Protein AF-A0A1H9FA22-F1 (afdb_monomer)

Sequence (144 aa):
MADDEKKRQADLKSARSQKSYKEQQLSAAKKKNAEIDRKVSRLESARSKIKTQRSNYSDIKRETRSELKDKLHWKGQQNSLYKSNGETLKTEDENYYNGLGNILRAIDDEIVRLNNQRYSESWLAQLGRDIYNLGVKIRKLLTF

Nearest PDB structures (foldseek):
  5xg2-assembly1_A  TM=3.896E-01  e=3.642E-01  Pyrococcus yayanosii CH1
  6h2e-assembly1_Q-2  TM=4.603E-01  e=7.390E-01  Aeromonas hydrophila subsp. hydrophila AL09-71

Solvent-accessible surface area (backbone atoms only — not comparable to full-atom values): 7749 Å² total; per-residue (Å²): 108,76,66,56,50,54,49,49,53,50,52,42,52,50,40,52,53,52,32,54,52,43,52,51,52,50,50,54,49,53,51,53,46,54,52,46,52,54,50,42,54,52,46,53,53,50,46,51,52,51,51,50,52,52,48,53,51,53,51,51,53,50,50,53,52,52,62,49,60,78,52,73,79,62,65,68,73,64,38,56,52,48,52,56,53,48,54,56,49,49,53,53,48,51,52,52,56,51,48,54,52,51,54,46,50,55,48,53,52,49,44,50,52,52,49,51,65,61,66,70,43,68,59,56,62,46,44,55,51,51,40,49,53,34,51,53,51,46,51,56,68,69,73,110

Foldseek 3Di:
DVVVLVVLVVLLVVLVVVLVVLVVVLVVLVVLLVVLVVVLVVLVVVLVVLVVVLVVLVVVVVVVVVVVVVVVPDDDPVVVVCVVVVVVVVVVSCCVNVVSVVSNVVSVVVSVVSVVVNVVPPVSVVSVVSSVVSVVVSVVSVVD

Radius of gyration: 31.77 Å; Cα contacts (8 Å, |Δi|>4): 44; chains: 1; bounding box: 67×15×92 Å

Structure (mmCIF, N/CA/C/O backbone):
data_AF-A0A1H9FA22-F1
#
_entry.id   AF-A0A1H9FA22-F1
#
loop_
_atom_site.group_PDB
_atom_site.id
_atom_site.type_symbol
_atom_site.label_atom_id
_atom_site.label_alt_id
_atom_site.label_comp_id
_atom_site.label_asym_id
_atom_site.label_entity_id
_atom_site.label_seq_id
_atom_site.pdbx_PDB_ins_code
_atom_site.Cartn_x
_atom_site.Cartn_y
_atom_site.Cartn_z
_atom_site.occupancy
_atom_site.B_iso_or_equiv
_atom_site.auth_seq_id
_atom_site.auth_comp_id
_atom_site.auth_asym_id
_atom_site.auth_atom_id
_atom_site.pdbx_PDB_model_num
ATOM 1 N N . MET A 1 1 ? 28.558 0.864 -49.696 1.00 61.72 1 MET A N 1
ATOM 2 C CA . MET A 1 1 ? 29.436 1.595 -48.748 1.00 61.72 1 MET A CA 1
ATOM 3 C C . MET A 1 1 ? 28.780 2.862 -48.196 1.00 61.72 1 MET A C 1
ATOM 5 O O . MET A 1 1 ? 28.479 2.871 -47.014 1.00 61.72 1 MET A O 1
ATOM 9 N N . ALA A 1 2 ? 28.508 3.912 -48.989 1.00 71.38 2 ALA A N 1
ATOM 10 C CA . ALA A 1 2 ? 27.912 5.154 -48.455 1.00 71.38 2 ALA A CA 1
ATOM 11 C C . ALA A 1 2 ? 26.459 4.996 -47.946 1.00 71.38 2 ALA A C 1
ATOM 13 O O . ALA A 1 2 ? 26.088 5.603 -46.942 1.00 71.38 2 ALA A O 1
ATOM 14 N N . ASP A 1 3 ? 25.649 4.158 -48.600 1.00 80.94 3 ASP A N 1
ATOM 15 C CA . ASP A 1 3 ? 24.265 3.895 -48.177 1.00 80.94 3 ASP A CA 1
ATOM 16 C C . ASP A 1 3 ? 24.175 2.958 -46.965 1.00 80.94 3 ASP A C 1
ATOM 18 O O . ASP A 1 3 ? 23.319 3.151 -46.100 1.00 80.94 3 ASP A O 1
ATOM 22 N N . ASP A 1 4 ? 25.105 2.006 -46.843 1.00 84.62 4 ASP A N 1
ATOM 23 C CA . ASP A 1 4 ? 25.200 1.114 -45.680 1.00 84.62 4 ASP A CA 1
ATOM 24 C C . ASP A 1 4 ? 25.570 1.898 -44.416 1.00 84.62 4 ASP A C 1
ATOM 26 O O . ASP A 1 4 ? 24.970 1.698 -43.359 1.00 84.62 4 ASP A O 1
ATOM 30 N N . GLU A 1 5 ? 26.489 2.861 -44.541 1.00 87.19 5 GLU A N 1
ATOM 31 C CA . GLU A 1 5 ? 26.869 3.757 -43.449 1.00 87.19 5 GLU A CA 1
ATOM 32 C C . GLU A 1 5 ? 25.701 4.654 -43.023 1.00 87.19 5 GLU A C 1
ATOM 34 O O . GLU A 1 5 ? 25.393 4.761 -41.834 1.00 87.19 5 GLU A O 1
ATOM 39 N N . LYS A 1 6 ? 24.986 5.262 -43.981 1.00 90.75 6 LYS A N 1
ATOM 40 C CA . LYS A 1 6 ? 23.794 6.076 -43.682 1.00 90.75 6 LYS A CA 1
ATOM 41 C C . LYS A 1 6 ? 22.718 5.264 -42.967 1.00 90.75 6 LYS A C 1
ATOM 43 O O . LYS A 1 6 ? 22.133 5.744 -41.993 1.00 90.75 6 LYS A O 1
ATOM 48 N N . LYS A 1 7 ? 22.475 4.030 -43.415 1.00 91.25 7 LYS A N 1
ATOM 49 C CA . LYS A 1 7 ? 21.524 3.113 -42.781 1.00 91.25 7 LYS A CA 1
ATOM 50 C C . LYS A 1 7 ? 21.962 2.749 -41.360 1.00 91.25 7 LYS A C 1
ATOM 52 O O . LYS A 1 7 ? 21.154 2.843 -40.439 1.00 91.25 7 LYS A O 1
ATOM 57 N N . ARG A 1 8 ? 23.246 2.439 -41.154 1.00 91.31 8 ARG A N 1
ATOM 58 C CA . ARG A 1 8 ? 23.821 2.157 -39.828 1.00 91.31 8 ARG A CA 1
ATOM 59 C C . ARG A 1 8 ? 23.656 3.335 -38.869 1.00 91.31 8 ARG A C 1
ATOM 61 O O . ARG A 1 8 ? 23.227 3.143 -37.731 1.00 91.31 8 ARG A O 1
ATOM 68 N N . GLN A 1 9 ? 23.940 4.557 -39.321 1.00 92.00 9 GLN A N 1
ATOM 69 C CA . GLN A 1 9 ? 23.767 5.771 -38.516 1.00 92.00 9 GLN A CA 1
ATOM 70 C C . GLN A 1 9 ? 22.295 6.023 -38.158 1.00 92.00 9 GLN A C 1
ATOM 72 O O . GLN A 1 9 ? 21.983 6.384 -37.019 1.00 92.00 9 GLN A O 1
ATOM 77 N N . ALA A 1 10 ? 21.372 5.786 -39.096 1.00 93.31 10 ALA A N 1
ATOM 78 C CA . ALA A 1 10 ? 19.937 5.882 -38.840 1.00 93.31 10 ALA A CA 1
ATOM 79 C C . ALA A 1 10 ? 19.469 4.844 -37.800 1.00 93.31 10 ALA A C 1
ATOM 81 O O . ALA A 1 10 ? 18.767 5.196 -36.846 1.00 93.31 10 ALA A O 1
ATOM 82 N N . ASP A 1 11 ? 19.919 3.593 -37.924 1.00 93.44 11 ASP A N 1
ATOM 83 C CA . ASP A 1 11 ? 19.616 2.513 -36.980 1.00 93.44 11 ASP A CA 1
ATOM 84 C C . ASP A 1 11 ? 20.190 2.785 -35.584 1.00 93.44 11 ASP A C 1
ATOM 86 O O . ASP A 1 11 ? 19.523 2.536 -34.573 1.00 93.44 11 ASP A O 1
ATOM 90 N N . LEU A 1 12 ? 21.400 3.346 -35.510 1.00 94.31 12 LEU A N 1
ATOM 91 C CA . LEU A 1 12 ? 22.042 3.747 -34.260 1.00 94.31 12 LEU A CA 1
ATOM 92 C C . LEU A 1 12 ? 21.257 4.865 -33.567 1.00 94.31 12 LEU A C 1
ATOM 94 O O . LEU A 1 12 ? 20.995 4.782 -32.363 1.00 94.31 12 LEU A O 1
ATOM 98 N N . LYS A 1 13 ? 20.855 5.898 -34.318 1.00 95.25 13 LYS A N 1
ATOM 99 C CA . LYS A 1 13 ? 20.037 7.003 -33.799 1.00 95.25 13 LYS A CA 1
ATOM 100 C C . LYS A 1 13 ? 18.703 6.481 -33.267 1.00 95.25 13 LYS A C 1
ATOM 102 O O . LYS A 1 13 ? 18.346 6.783 -32.131 1.00 95.25 13 LYS A O 1
ATOM 107 N N . SER A 1 14 ? 18.020 5.640 -34.042 1.00 95.75 14 SER A N 1
ATOM 108 C CA . SER A 1 14 ? 16.748 5.024 -33.652 1.00 95.75 14 SER A CA 1
ATOM 109 C C . SER A 1 14 ? 16.886 4.185 -32.376 1.00 95.75 14 SER A C 1
ATOM 111 O O . SER A 1 14 ? 16.140 4.387 -31.416 1.00 95.75 14 SER A O 1
ATOM 113 N N . ALA A 1 15 ? 17.893 3.308 -32.301 1.00 94.62 15 ALA A N 1
ATOM 114 C CA . ALA A 1 15 ? 18.124 2.465 -31.128 1.00 94.62 15 ALA A CA 1
ATOM 115 C C . ALA A 1 15 ? 18.448 3.284 -29.865 1.00 94.62 15 ALA A C 1
ATOM 117 O O . ALA A 1 15 ? 17.956 2.966 -28.780 1.00 94.62 15 ALA A O 1
ATOM 118 N N . ARG A 1 16 ? 19.232 4.366 -29.992 1.00 94.75 16 ARG A N 1
ATOM 119 C CA . ARG A 1 16 ? 19.522 5.293 -28.883 1.00 94.75 16 ARG A CA 1
ATOM 120 C C . ARG A 1 16 ? 18.264 6.009 -28.396 1.00 94.75 16 ARG A C 1
ATOM 122 O O . ARG A 1 16 ? 18.026 6.046 -27.190 1.00 94.75 16 ARG A O 1
ATOM 129 N N . SER A 1 17 ? 17.441 6.521 -29.312 1.00 95.88 17 SER A N 1
ATOM 130 C CA . SER A 1 17 ? 16.168 7.166 -28.970 1.00 95.88 17 SER A CA 1
ATOM 131 C C . SER A 1 17 ? 15.212 6.202 -28.266 1.00 95.88 17 SER A C 1
ATOM 133 O O . SER A 1 17 ? 14.650 6.548 -27.227 1.00 95.88 17 SER A O 1
ATOM 135 N N . GLN A 1 18 ? 15.083 4.968 -28.764 1.00 95.50 18 GLN A N 1
ATOM 136 C CA . GLN A 1 18 ? 14.258 3.938 -28.124 1.00 95.50 18 GLN A CA 1
ATOM 137 C C . GLN A 1 18 ? 14.768 3.585 -26.721 1.00 95.50 18 GLN A C 1
ATOM 139 O O . GLN A 1 18 ? 13.966 3.483 -25.794 1.00 95.50 18 GLN A O 1
ATOM 144 N N . LYS A 1 19 ? 16.090 3.449 -26.536 1.00 95.06 19 LYS A N 1
ATOM 145 C CA . LYS A 1 19 ? 16.690 3.157 -25.224 1.00 95.06 19 LYS A CA 1
ATOM 146 C C . LYS A 1 19 ? 16.393 4.269 -24.223 1.00 95.06 19 LYS A C 1
ATOM 148 O O . LYS A 1 19 ? 15.910 3.976 -23.135 1.00 95.06 19 LYS A O 1
ATOM 153 N N . SER A 1 20 ? 16.602 5.525 -24.617 1.00 95.19 20 SER A N 1
ATOM 154 C CA . SER A 1 20 ? 16.330 6.685 -23.763 1.00 95.19 20 SER A CA 1
ATOM 155 C C . SER A 1 20 ? 14.856 6.763 -23.356 1.00 95.19 20 SER A C 1
ATOM 157 O O . SER A 1 20 ? 14.542 6.943 -22.181 1.00 95.19 20 SER A O 1
ATOM 159 N N . TYR A 1 21 ? 13.937 6.539 -24.299 1.00 93.62 21 TYR A N 1
ATOM 160 C CA . TYR A 1 21 ? 12.506 6.507 -24.002 1.00 93.62 21 TYR A CA 1
ATOM 161 C C . TYR A 1 21 ? 12.145 5.396 -23.003 1.00 93.62 21 TYR A C 1
ATOM 163 O O . TYR A 1 21 ? 11.422 5.629 -22.034 1.00 93.62 21 TYR A O 1
ATOM 171 N N . LYS A 1 22 ? 12.692 4.188 -23.183 1.00 93.38 22 LYS A N 1
ATOM 172 C CA . LYS A 1 22 ? 12.468 3.059 -22.267 1.00 93.38 22 LYS A CA 1
ATOM 173 C C . LYS A 1 22 ? 13.060 3.311 -20.876 1.00 93.38 22 LYS A C 1
ATOM 175 O O . LYS A 1 22 ? 12.439 2.952 -19.878 1.00 93.38 22 LYS A O 1
ATOM 180 N N . GLU A 1 23 ? 14.211 3.973 -20.789 1.00 92.62 23 GLU A N 1
ATOM 181 C CA . GLU A 1 23 ? 14.813 4.393 -19.516 1.00 92.62 23 GLU A CA 1
ATOM 182 C C . GLU A 1 23 ? 13.937 5.414 -18.774 1.00 92.62 23 GLU A C 1
ATOM 184 O O . GLU A 1 23 ? 13.767 5.304 -17.558 1.00 92.62 23 GLU A O 1
ATOM 189 N N . GLN A 1 24 ? 13.310 6.354 -19.491 1.00 92.62 24 GLN A N 1
ATOM 190 C CA . GLN A 1 24 ? 12.335 7.282 -18.905 1.00 92.62 24 GLN A CA 1
ATOM 191 C C . GLN A 1 24 ? 11.103 6.545 -18.366 1.00 92.62 24 GLN A C 1
ATOM 193 O O . GLN A 1 24 ? 10.686 6.803 -17.235 1.00 92.62 24 GLN A O 1
ATOM 198 N N . GLN A 1 25 ? 10.558 5.590 -19.129 1.00 90.62 25 GLN A N 1
ATOM 199 C CA . GLN A 1 25 ? 9.442 4.750 -18.677 1.00 90.62 25 GLN A CA 1
ATOM 200 C C . GLN A 1 25 ? 9.804 3.976 -17.401 1.00 90.62 25 GLN A C 1
ATOM 202 O O . GLN A 1 25 ? 9.041 3.991 -16.437 1.00 90.62 25 GLN A O 1
ATOM 207 N N . LEU A 1 26 ? 10.990 3.358 -17.362 1.00 89.94 26 LEU A N 1
ATOM 208 C CA . LEU A 1 26 ? 11.480 2.626 -16.193 1.00 89.94 26 LEU A CA 1
ATOM 209 C C . LEU A 1 26 ? 11.652 3.541 -14.971 1.00 89.94 26 LEU A C 1
ATOM 211 O O . LEU A 1 26 ? 11.313 3.155 -13.854 1.00 89.94 26 LEU A O 1
ATOM 215 N N . SER A 1 27 ? 12.168 4.753 -15.168 1.00 90.12 27 SER A N 1
ATOM 216 C CA . SER A 1 27 ? 12.324 5.738 -14.093 1.00 90.12 27 SER A CA 1
ATOM 217 C C . SER A 1 27 ? 10.972 6.165 -13.511 1.00 90.12 27 SER A C 1
ATOM 219 O O . SER A 1 27 ? 10.770 6.121 -12.294 1.00 90.12 27 SER A O 1
ATOM 221 N N . ALA A 1 28 ? 10.007 6.496 -14.374 1.00 88.56 28 ALA A N 1
ATOM 222 C CA . ALA A 1 28 ? 8.656 6.867 -13.962 1.00 88.56 28 ALA A CA 1
ATOM 223 C C . ALA A 1 28 ? 7.960 5.734 -13.188 1.00 88.56 28 ALA A C 1
ATOM 225 O O . ALA A 1 28 ? 7.341 5.969 -12.149 1.00 88.56 28 ALA A O 1
ATOM 226 N N . ALA A 1 29 ? 8.121 4.499 -13.656 1.00 86.38 29 ALA A N 1
ATOM 227 C CA . ALA A 1 29 ? 7.604 3.303 -13.006 1.00 86.38 29 ALA A CA 1
ATOM 228 C C . ALA A 1 29 ? 8.183 3.100 -11.598 1.00 86.38 29 ALA A C 1
ATOM 230 O O . ALA A 1 29 ? 7.445 2.962 -10.625 1.00 86.38 29 ALA A O 1
ATOM 231 N N . LYS A 1 30 ? 9.513 3.180 -11.461 1.00 87.50 30 LYS A N 1
ATOM 232 C CA . LYS A 1 30 ? 10.193 3.085 -10.160 1.00 87.50 30 LYS A CA 1
ATOM 233 C C . LYS A 1 30 ? 9.720 4.161 -9.187 1.00 87.50 30 LYS A C 1
ATOM 235 O O . LYS A 1 30 ? 9.515 3.870 -8.011 1.00 87.50 30 LYS A O 1
ATOM 240 N N . LYS A 1 31 ? 9.511 5.391 -9.669 1.00 89.75 31 LYS A N 1
ATOM 241 C CA . LYS A 1 31 ? 8.963 6.480 -8.850 1.00 89.75 31 LYS A CA 1
ATOM 242 C C . LYS A 1 31 ? 7.553 6.150 -8.354 1.00 89.75 31 LYS A C 1
ATOM 244 O O . LYS A 1 31 ? 7.278 6.316 -7.169 1.00 89.75 31 LYS A O 1
ATOM 249 N N . LYS A 1 32 ? 6.690 5.634 -9.232 1.00 88.94 32 LYS A N 1
ATOM 250 C CA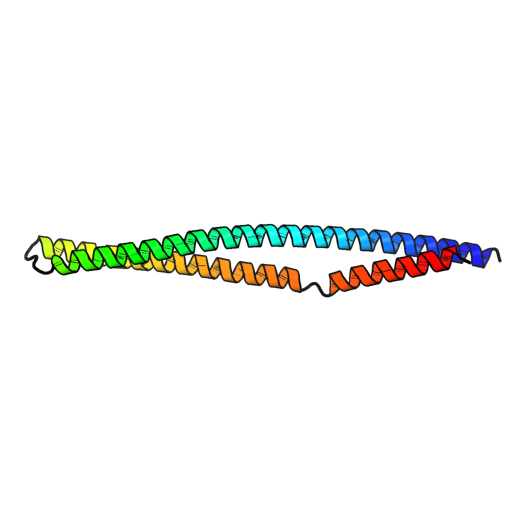 . LYS A 1 32 ? 5.332 5.205 -8.877 1.00 88.94 32 LYS A CA 1
ATOM 251 C C . LYS A 1 32 ? 5.341 4.090 -7.826 1.00 88.94 32 LYS A C 1
ATOM 253 O O . LYS A 1 32 ? 4.582 4.174 -6.865 1.00 88.94 32 LYS A O 1
ATOM 258 N N . ASN A 1 33 ? 6.230 3.104 -7.949 1.00 89.12 33 ASN A N 1
ATOM 259 C CA . ASN A 1 33 ? 6.384 2.059 -6.932 1.00 89.12 33 ASN A CA 1
ATOM 260 C C . ASN A 1 33 ? 6.846 2.614 -5.590 1.00 89.12 33 ASN A C 1
ATOM 262 O O . ASN A 1 33 ? 6.246 2.298 -4.570 1.00 89.12 33 ASN A O 1
ATOM 266 N N . ALA A 1 34 ? 7.828 3.516 -5.586 1.00 90.38 34 ALA A N 1
ATOM 267 C CA . ALA A 1 34 ? 8.266 4.167 -4.355 1.00 90.38 34 ALA A CA 1
ATOM 268 C C . ALA A 1 34 ? 7.135 4.979 -3.689 1.00 90.38 34 ALA A C 1
ATOM 270 O O . ALA A 1 34 ? 7.041 5.043 -2.464 1.00 90.38 34 ALA A O 1
ATOM 271 N N . GLU A 1 35 ? 6.253 5.605 -4.473 1.00 91.62 35 GLU A N 1
ATOM 272 C CA . GLU A 1 35 ? 5.058 6.278 -3.950 1.00 91.62 35 GLU A CA 1
ATOM 273 C C . GLU A 1 35 ? 4.039 5.292 -3.367 1.00 91.62 35 GLU A C 1
ATOM 275 O O . GLU A 1 35 ? 3.450 5.579 -2.322 1.00 91.62 35 GLU A O 1
ATOM 280 N N . ILE A 1 36 ? 3.846 4.133 -4.004 1.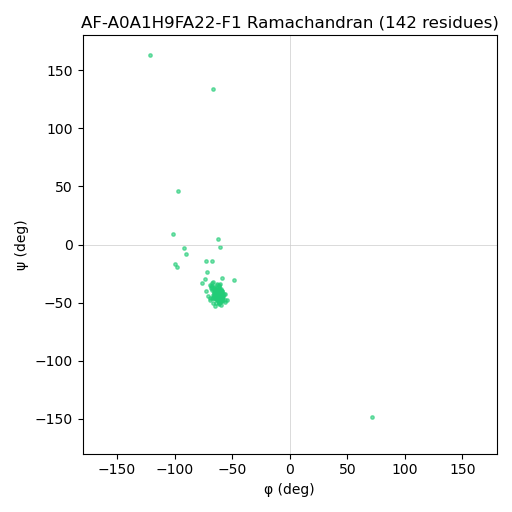00 92.31 36 ILE A N 1
ATOM 281 C CA . ILE A 1 36 ? 3.009 3.048 -3.479 1.00 92.31 36 ILE A CA 1
ATOM 282 C C . ILE A 1 36 ? 3.576 2.536 -2.151 1.00 92.31 36 ILE A C 1
ATOM 284 O O . ILE A 1 36 ? 2.834 2.480 -1.173 1.00 92.31 36 ILE A O 1
ATOM 288 N N . ASP A 1 37 ? 4.879 2.263 -2.070 1.00 92.06 37 ASP A N 1
ATOM 289 C CA . ASP A 1 37 ? 5.527 1.770 -0.848 1.00 92.06 37 ASP A CA 1
ATOM 290 C C . ASP A 1 37 ? 5.358 2.757 0.320 1.00 92.06 37 ASP A C 1
ATOM 292 O O . ASP A 1 37 ? 5.019 2.368 1.439 1.00 92.06 37 ASP A O 1
ATOM 296 N N . ARG A 1 38 ? 5.491 4.065 0.058 1.00 95.44 38 ARG A N 1
ATOM 297 C CA . ARG A 1 38 ? 5.218 5.107 1.065 1.00 95.44 38 ARG A CA 1
ATOM 298 C C . ARG A 1 38 ? 3.762 5.103 1.528 1.00 95.44 38 ARG A C 1
ATOM 300 O O . ARG A 1 38 ? 3.502 5.313 2.713 1.00 95.44 38 ARG A O 1
ATOM 307 N N . LYS A 1 39 ? 2.804 4.908 0.616 1.00 96.25 39 LYS A N 1
ATOM 308 C CA . LYS A 1 39 ? 1.375 4.829 0.966 1.00 96.25 39 LYS A CA 1
ATOM 309 C C . LYS A 1 39 ? 1.084 3.594 1.812 1.00 96.25 39 LYS A C 1
ATOM 311 O O . LYS A 1 39 ? 0.436 3.732 2.845 1.00 96.25 39 LYS A O 1
ATOM 316 N N . VAL A 1 40 ? 1.614 2.434 1.424 1.00 96.31 40 VAL A N 1
ATOM 317 C CA . VAL A 1 40 ? 1.480 1.181 2.181 1.00 96.31 40 VAL A CA 1
ATOM 318 C C . VAL A 1 40 ? 2.060 1.339 3.586 1.00 96.31 40 VAL A C 1
ATOM 320 O O . VAL A 1 40 ? 1.354 1.086 4.553 1.00 96.31 40 VAL A O 1
ATOM 323 N N . SER A 1 41 ? 3.270 1.885 3.730 1.00 96.81 41 SER A N 1
ATOM 324 C CA . SER A 1 41 ? 3.886 2.110 5.048 1.00 96.81 41 SER A CA 1
ATOM 325 C C . SER A 1 41 ? 3.044 3.020 5.962 1.00 96.81 41 SER A C 1
ATOM 327 O O . SER A 1 41 ? 2.880 2.757 7.160 1.00 96.81 41 SER A O 1
ATOM 329 N N . ARG A 1 42 ? 2.439 4.078 5.403 1.00 97.62 42 ARG A N 1
ATOM 330 C CA . ARG A 1 42 ? 1.513 4.951 6.146 1.00 97.62 42 ARG A CA 1
ATOM 331 C C . ARG A 1 42 ? 0.246 4.210 6.571 1.00 97.62 42 ARG A C 1
ATOM 333 O O . ARG A 1 42 ? -0.208 4.402 7.699 1.00 97.62 42 ARG A O 1
ATOM 340 N N . LEU A 1 43 ? -0.311 3.380 5.691 1.00 98.06 43 LEU A N 1
ATOM 341 C CA . LEU A 1 43 ? -1.490 2.562 5.974 1.00 98.06 43 LEU A CA 1
ATOM 342 C C . LEU A 1 43 ? -1.198 1.507 7.044 1.00 98.06 43 LEU A C 1
ATOM 344 O O . LEU A 1 43 ? -1.973 1.389 7.983 1.00 98.06 43 LEU A O 1
ATOM 348 N N . GLU A 1 44 ? -0.057 0.821 6.986 1.00 97.12 44 GLU A N 1
ATOM 349 C CA . GLU A 1 44 ? 0.377 -0.136 8.015 1.00 97.12 44 GLU A CA 1
ATOM 350 C C . GLU 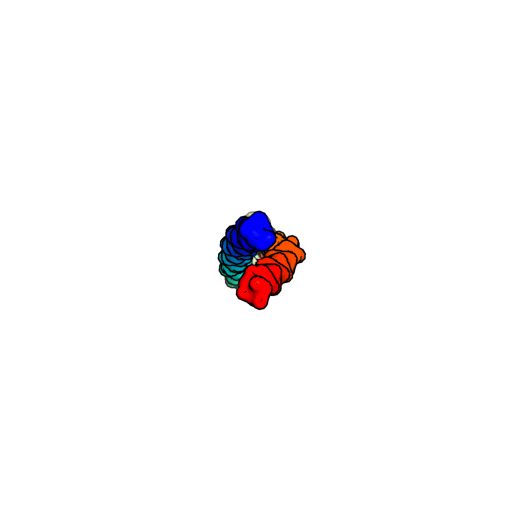A 1 44 ? 0.546 0.534 9.384 1.00 97.12 44 GLU A C 1
ATOM 352 O O . GLU A 1 44 ? 0.108 0.006 10.410 1.00 97.12 44 GLU A O 1
ATOM 357 N N . SER A 1 45 ? 1.110 1.744 9.403 1.00 97.69 45 SER A N 1
ATOM 358 C CA . SER A 1 45 ? 1.230 2.543 10.624 1.00 97.69 45 SER A CA 1
ATOM 359 C C . SER A 1 45 ? -0.144 2.917 11.197 1.00 97.69 45 SER A C 1
ATOM 361 O O . SER A 1 45 ? -0.370 2.798 12.403 1.00 97.69 45 SER A O 1
ATOM 363 N N . ALA A 1 46 ? -1.082 3.354 10.349 1.00 97.00 46 ALA A N 1
ATOM 364 C CA . ALA A 1 46 ? -2.452 3.673 10.756 1.00 97.00 46 ALA A CA 1
ATOM 365 C C . ALA A 1 46 ? -3.204 2.426 11.247 1.00 97.00 46 ALA A C 1
ATOM 367 O O . ALA A 1 46 ? -3.838 2.459 12.301 1.00 97.00 46 ALA A O 1
ATOM 368 N N . ARG A 1 47 ? -3.061 1.306 10.533 1.00 97.62 47 ARG A N 1
ATOM 369 C CA . ARG A 1 47 ? -3.605 -0.004 10.895 1.00 97.62 47 ARG A CA 1
ATOM 370 C C . ARG A 1 47 ? -3.159 -0.425 12.287 1.00 97.62 47 ARG A C 1
ATOM 372 O O . ARG A 1 47 ? -3.989 -0.830 13.095 1.00 97.62 47 ARG A O 1
ATOM 379 N N . SER A 1 48 ? -1.862 -0.307 12.574 1.00 97.62 48 SER A N 1
ATOM 380 C CA . SER A 1 48 ? -1.296 -0.638 13.883 1.00 97.62 48 SER A CA 1
ATOM 381 C C . SER A 1 48 ? -1.932 0.202 14.995 1.00 97.62 48 SER A C 1
ATOM 383 O O . SER A 1 48 ? -2.436 -0.351 15.970 1.00 97.62 48 SER A O 1
ATOM 385 N N . LYS A 1 49 ? -2.032 1.525 14.802 1.00 97.06 49 LYS A N 1
ATOM 386 C CA . LYS A 1 49 ? -2.679 2.434 15.766 1.00 97.06 49 LYS A CA 1
ATOM 387 C C . LYS A 1 49 ? -4.138 2.063 16.032 1.00 97.06 49 LYS A C 1
ATOM 389 O O . LYS A 1 49 ? -4.544 1.983 17.188 1.00 97.06 49 LYS A O 1
ATOM 394 N N . ILE A 1 50 ? -4.912 1.790 14.981 1.00 96.00 50 ILE A N 1
ATOM 395 C CA . ILE A 1 50 ? -6.329 1.423 15.109 1.00 96.00 50 ILE A CA 1
ATOM 396 C C . ILE A 1 50 ? -6.480 0.051 15.773 1.00 96.00 50 ILE A C 1
ATOM 398 O O . ILE A 1 50 ? -7.375 -0.140 16.595 1.00 96.00 50 ILE A O 1
ATOM 402 N N . LYS A 1 51 ? -5.592 -0.903 15.471 1.00 95.94 51 LYS A N 1
ATOM 403 C CA . LYS A 1 51 ? -5.575 -2.215 16.127 1.00 95.94 51 LYS A CA 1
ATOM 404 C C . LYS A 1 51 ? -5.321 -2.074 17.630 1.00 95.94 51 LYS A C 1
ATOM 406 O O . LYS A 1 51 ? -6.047 -2.681 18.413 1.00 95.94 51 LYS A O 1
ATOM 411 N N . THR A 1 52 ? -4.361 -1.238 18.027 1.00 96.50 52 THR A N 1
ATOM 412 C CA . THR A 1 52 ? -4.104 -0.914 19.438 1.00 96.50 52 THR A CA 1
ATOM 413 C C . THR A 1 52 ? -5.317 -0.258 20.086 1.00 96.50 52 THR A C 1
ATOM 415 O O . THR A 1 52 ? -5.765 -0.707 21.134 1.00 96.50 52 THR A O 1
ATOM 418 N N . GLN A 1 53 ? -5.915 0.745 19.440 1.00 94.69 53 GLN A N 1
ATOM 419 C CA . GLN A 1 53 ? -7.115 1.418 19.943 1.00 94.69 53 GLN A CA 1
ATOM 420 C C . GLN A 1 53 ? -8.281 0.441 20.149 1.00 94.69 53 GLN A C 1
ATOM 422 O O . GLN A 1 53 ? -8.942 0.473 21.184 1.00 94.69 53 GLN A O 1
ATOM 427 N N . ARG A 1 54 ? -8.500 -0.473 19.198 1.00 93.75 54 ARG A N 1
ATOM 428 C CA . ARG A 1 54 ? -9.533 -1.512 19.287 1.00 93.75 54 ARG A CA 1
ATOM 429 C C . ARG A 1 54 ? -9.255 -2.517 20.409 1.00 93.75 54 ARG A C 1
ATOM 431 O O . ARG A 1 54 ? -10.201 -2.948 21.065 1.00 93.75 54 ARG A O 1
ATOM 438 N N . SER A 1 55 ? -7.990 -2.882 20.631 1.00 94.12 55 SER A N 1
ATOM 439 C CA . SER A 1 55 ? -7.586 -3.750 21.746 1.00 94.12 55 SER A CA 1
ATOM 440 C C . SER A 1 55 ? -7.837 -3.070 23.087 1.00 94.12 55 SER A C 1
ATOM 442 O O . SER A 1 55 ? -8.574 -3.609 23.904 1.00 94.12 55 SER A O 1
ATOM 444 N N . ASN A 1 56 ? -7.326 -1.847 23.262 1.00 94.25 56 ASN A N 1
ATOM 445 C CA . ASN A 1 56 ? -7.503 -1.065 24.485 1.00 94.25 56 ASN A CA 1
ATOM 446 C C . ASN A 1 56 ? -8.987 -0.873 24.809 1.00 94.25 56 ASN A C 1
ATOM 448 O O . ASN A 1 56 ? -9.403 -1.039 25.949 1.00 94.25 56 ASN A O 1
ATOM 452 N N . TYR A 1 57 ? -9.803 -0.579 23.795 1.00 92.06 57 TYR A N 1
ATOM 453 C CA . TYR A 1 57 ? -11.246 -0.472 23.966 1.00 92.06 57 TYR A CA 1
ATOM 454 C C . TYR A 1 57 ? -11.878 -1.787 24.445 1.00 92.06 57 TYR A C 1
ATOM 456 O O . TYR A 1 57 ? -12.720 -1.785 25.340 1.00 92.06 57 TYR A O 1
ATOM 464 N N . SER A 1 58 ? -11.458 -2.922 23.878 1.00 89.31 58 SER A N 1
ATOM 465 C CA . SER A 1 58 ? -11.922 -4.242 24.310 1.00 89.31 58 SER A CA 1
ATOM 466 C C . SER A 1 58 ? -11.522 -4.558 25.754 1.00 89.31 58 SER A C 1
ATOM 468 O O . SER A 1 58 ? -12.300 -5.194 26.466 1.00 89.31 58 SER A O 1
ATOM 470 N N . ASP A 1 59 ? -10.331 -4.140 26.181 1.00 90.88 59 ASP A N 1
ATOM 471 C CA . ASP A 1 59 ? -9.853 -4.335 27.550 1.00 90.88 59 ASP A CA 1
ATOM 472 C C . ASP A 1 59 ? -10.638 -3.469 28.544 1.00 90.88 59 ASP A C 1
ATOM 474 O O . ASP A 1 59 ? -11.177 -4.015 29.507 1.00 90.88 59 ASP A O 1
ATOM 478 N N . ILE A 1 60 ? -10.822 -2.175 28.248 1.00 88.75 60 ILE A N 1
ATOM 479 C CA . ILE A 1 60 ? -11.659 -1.260 29.046 1.00 88.75 60 ILE A CA 1
ATOM 480 C C . ILE A 1 60 ? -13.080 -1.820 29.169 1.00 88.75 60 ILE A C 1
ATOM 482 O O . ILE A 1 60 ? -13.624 -1.932 30.262 1.00 88.75 60 ILE A O 1
ATOM 486 N N . LYS A 1 61 ? -13.679 -2.263 28.057 1.00 85.44 61 LYS A N 1
ATOM 487 C CA . LYS A 1 61 ? -15.023 -2.858 28.052 1.00 85.44 61 LYS A CA 1
ATOM 488 C C . LYS A 1 61 ? -15.120 -4.104 28.935 1.00 85.44 61 LYS A C 1
ATOM 490 O O . LYS A 1 61 ? -16.150 -4.323 29.578 1.00 85.44 61 LYS A O 1
ATOM 495 N N . ARG A 1 62 ? -14.079 -4.943 28.958 1.00 85.81 62 ARG A N 1
ATOM 496 C CA . ARG A 1 62 ? -14.018 -6.134 29.821 1.00 85.81 62 ARG A CA 1
ATOM 497 C C . ARG A 1 62 ? -13.933 -5.736 31.294 1.00 85.81 62 ARG A C 1
ATOM 499 O O . ARG A 1 62 ? -14.676 -6.297 32.096 1.00 85.81 62 ARG A O 1
ATOM 506 N N . GLU A 1 63 ? -13.074 -4.779 31.625 1.00 86.06 63 GLU A N 1
ATOM 507 C CA . GLU A 1 63 ? -12.890 -4.256 32.982 1.00 86.06 63 GLU A CA 1
ATOM 508 C C . GLU A 1 63 ? -14.179 -3.620 33.513 1.00 86.06 63 GLU A C 1
ATOM 510 O O . GLU A 1 63 ? -14.714 -4.069 34.525 1.00 86.06 63 GLU A O 1
ATOM 515 N N . THR A 1 64 ? -14.783 -2.707 32.748 1.00 81.50 64 THR A N 1
ATOM 516 C CA . THR A 1 64 ? -16.065 -2.080 33.097 1.00 81.50 64 THR A CA 1
ATOM 517 C C . THR A 1 64 ? -17.172 -3.119 33.301 1.00 81.50 64 THR A C 1
ATOM 519 O O . THR A 1 64 ? -17.938 -3.031 34.257 1.00 81.50 64 THR A O 1
ATOM 522 N N . ARG A 1 65 ? -17.269 -4.155 32.451 1.00 78.00 65 ARG A N 1
ATOM 523 C CA . ARG A 1 65 ? -18.245 -5.246 32.657 1.00 78.00 65 ARG A CA 1
ATOM 524 C C . ARG A 1 65 ? -18.000 -6.032 33.943 1.00 78.00 65 ARG A C 1
ATOM 526 O O . ARG A 1 65 ? -18.970 -6.502 34.535 1.00 78.00 65 ARG A O 1
ATOM 533 N N . SER A 1 66 ? -16.742 -6.207 34.340 1.00 77.81 66 SER A N 1
ATOM 534 C CA . SER A 1 66 ? -16.388 -6.879 35.590 1.00 77.81 66 SER A CA 1
ATOM 535 C C . SER A 1 66 ? -16.853 -6.058 36.792 1.00 77.81 66 SER A C 1
ATOM 537 O O . SER A 1 66 ? -17.607 -6.569 37.611 1.00 77.81 66 SER A O 1
ATOM 539 N N . GLU A 1 67 ? -16.524 -4.765 36.832 1.00 76.62 67 GLU A N 1
ATOM 540 C CA . GLU A 1 67 ? -16.945 -3.853 37.908 1.00 76.62 67 GLU A CA 1
ATOM 541 C C . GLU A 1 67 ? -18.471 -3.722 38.021 1.00 76.62 67 GLU A C 1
ATOM 543 O O . GLU A 1 67 ? -19.031 -3.547 39.105 1.00 76.62 67 GLU A O 1
ATOM 548 N N . LEU A 1 68 ? -19.172 -3.788 36.886 1.00 71.12 68 LEU A N 1
ATOM 549 C CA . LEU A 1 68 ? -20.631 -3.726 36.843 1.00 71.12 68 LEU A CA 1
ATOM 550 C C . LEU A 1 68 ? -21.289 -5.015 37.340 1.00 71.12 68 LEU A C 1
ATOM 552 O O . LEU A 1 68 ? -22.390 -4.960 37.892 1.00 71.12 68 LEU A O 1
ATOM 556 N N . LYS A 1 69 ? -20.630 -6.166 37.177 1.00 69.00 69 LYS A N 1
ATOM 557 C CA . LYS A 1 69 ? -21.103 -7.440 37.731 1.00 69.00 69 LYS A CA 1
ATOM 558 C C . LYS A 1 69 ? -21.170 -7.388 39.259 1.00 69.00 69 LYS A C 1
ATOM 560 O O . LYS A 1 69 ? -22.128 -7.894 39.833 1.00 69.00 69 LYS A O 1
ATOM 565 N N . ASP A 1 70 ? -20.240 -6.688 39.897 1.00 64.12 70 ASP A N 1
ATOM 566 C CA . ASP A 1 70 ? -20.210 -6.531 41.356 1.00 64.12 70 ASP A CA 1
ATOM 567 C C . ASP A 1 70 ? -21.312 -5.585 41.878 1.00 64.12 70 ASP A C 1
ATOM 569 O O . ASP A 1 70 ? -21.644 -5.574 43.062 1.00 64.12 70 ASP A O 1
ATOM 573 N N . LYS A 1 71 ? -21.943 -4.808 40.985 1.00 64.69 71 LYS A N 1
ATOM 574 C CA . LYS A 1 71 ? -23.007 -3.835 41.299 1.00 64.69 71 LYS A CA 1
ATOM 575 C C . LYS A 1 71 ? -24.423 -4.341 40.982 1.00 64.69 71 LYS A C 1
ATOM 577 O O . LYS A 1 71 ? -25.388 -3.588 41.112 1.00 64.69 71 LYS A O 1
ATOM 582 N N . LEU A 1 72 ? -24.585 -5.625 40.637 1.00 59.28 72 LEU A N 1
ATOM 583 C CA . LEU A 1 72 ? -25.859 -6.280 40.267 1.00 59.28 72 LEU A CA 1
ATOM 584 C C . LEU A 1 72 ? -26.953 -6.274 41.359 1.00 59.28 72 LEU A C 1
ATOM 586 O O . LEU A 1 72 ? -28.070 -6.730 41.116 1.00 59.28 72 LEU A O 1
ATOM 590 N N . HIS A 1 73 ? -26.672 -5.742 42.549 1.00 64.62 73 HIS A N 1
ATOM 591 C CA . HIS A 1 73 ? -27.597 -5.700 43.685 1.00 64.62 73 HIS A CA 1
ATOM 592 C C . HIS A 1 73 ? -28.452 -4.421 43.754 1.00 64.62 73 HIS A C 1
ATOM 594 O O . HIS A 1 73 ? -29.293 -4.296 44.646 1.00 64.62 73 HIS A O 1
ATOM 600 N N . TRP A 1 74 ? -28.256 -3.458 42.846 1.00 71.44 74 TRP A N 1
ATOM 601 C CA . TRP A 1 74 ? -28.973 -2.178 42.871 1.00 71.44 74 TRP A CA 1
ATOM 602 C C . TRP A 1 74 ? -30.481 -2.340 42.586 1.00 71.44 74 TRP A C 1
ATOM 604 O O . TRP A 1 74 ? -30.899 -3.015 41.640 1.00 71.44 74 TRP A O 1
ATOM 614 N N . LYS A 1 75 ? -31.324 -1.691 43.401 1.00 75.88 75 LYS A N 1
ATOM 615 C CA . LYS A 1 75 ? -32.798 -1.713 43.302 1.00 75.88 75 LYS A CA 1
ATOM 616 C C . LYS A 1 75 ? -33.371 -0.302 43.112 1.00 75.88 75 LYS A C 1
ATOM 618 O O . LYS A 1 75 ? -32.704 0.692 43.373 1.00 75.88 75 LYS A O 1
ATOM 623 N N . GLY A 1 76 ? -34.626 -0.220 42.664 1.00 78.62 76 GLY A N 1
ATOM 624 C CA . GLY A 1 76 ? -35.360 1.045 42.542 1.00 78.62 76 GLY A CA 1
ATOM 625 C C . GLY A 1 76 ? -34.867 1.948 41.403 1.00 78.62 76 GLY A C 1
ATOM 626 O O . GLY A 1 76 ? -34.402 1.464 40.371 1.00 78.62 76 GLY A O 1
ATOM 627 N N . GLN A 1 77 ? -34.975 3.265 41.595 1.00 76.75 77 GLN A N 1
ATOM 628 C CA . GLN A 1 77 ? -34.737 4.295 40.571 1.00 76.75 77 GLN A CA 1
ATOM 629 C C . GLN A 1 77 ? -33.316 4.264 39.967 1.00 76.75 77 GLN A C 1
ATOM 631 O O . GLN A 1 77 ? -33.118 4.589 38.797 1.00 76.75 77 GLN A O 1
ATOM 636 N N . GLN A 1 78 ? -32.325 3.811 40.739 1.00 71.75 78 GLN A N 1
ATOM 637 C CA . GLN A 1 78 ? -30.943 3.638 40.277 1.00 71.75 78 GLN A CA 1
ATOM 638 C C . GLN A 1 78 ? -30.812 2.506 39.244 1.00 71.75 78 GLN A C 1
ATOM 640 O O . GLN A 1 78 ? -30.054 2.631 38.285 1.00 71.75 78 GLN A O 1
ATOM 645 N N . ASN A 1 79 ? -31.588 1.426 39.386 1.00 75.94 79 ASN A N 1
ATOM 646 C CA . ASN A 1 79 ? -31.592 0.307 38.439 1.00 75.94 79 ASN A CA 1
ATOM 647 C C . ASN A 1 79 ? -32.289 0.693 37.121 1.00 75.94 79 ASN A C 1
ATOM 649 O O . ASN A 1 79 ? -31.796 0.372 36.042 1.00 75.94 79 ASN A O 1
ATOM 653 N N . SER A 1 80 ? -33.395 1.445 37.184 1.00 76.69 80 SER A N 1
ATOM 654 C CA . SER A 1 80 ? -34.078 1.931 35.975 1.00 76.69 80 SER A CA 1
ATOM 655 C C . SER A 1 80 ? -33.222 2.915 35.171 1.00 76.69 80 SER A C 1
ATOM 657 O O . SER A 1 80 ? -33.125 2.771 33.954 1.00 76.69 80 SER A O 1
ATOM 659 N N . LEU A 1 81 ? -32.547 3.862 35.839 1.00 75.00 81 LEU A N 1
ATOM 660 C CA . LEU A 1 81 ? -31.602 4.787 35.195 1.00 75.00 81 LEU A CA 1
ATOM 661 C C . LEU A 1 81 ? -30.425 4.042 34.556 1.00 75.00 81 LEU A C 1
ATOM 663 O O . LEU A 1 81 ? -30.059 4.322 33.417 1.00 75.00 81 LEU A O 1
ATOM 667 N N . TYR A 1 82 ? -29.864 3.057 35.261 1.00 74.88 82 TYR A N 1
ATOM 668 C CA . TYR A 1 82 ? -28.776 2.238 34.740 1.00 74.88 82 TYR A CA 1
ATOM 669 C C . TYR A 1 82 ? -29.186 1.432 33.499 1.00 74.88 82 TYR A C 1
ATOM 671 O O . TYR A 1 82 ? -28.449 1.418 32.518 1.00 74.88 82 TYR A O 1
ATOM 679 N N . LYS A 1 83 ? -30.363 0.791 33.505 1.00 73.62 83 LYS A N 1
ATOM 680 C CA . LYS A 1 83 ? -30.865 0.042 32.340 1.00 73.62 83 LYS A CA 1
ATOM 681 C C . LYS A 1 83 ? -31.076 0.943 31.125 1.00 73.62 83 LYS A C 1
ATOM 683 O O . LYS A 1 83 ? -30.595 0.606 30.049 1.00 73.62 83 LYS A O 1
ATOM 688 N N . SER A 1 84 ? -31.721 2.094 31.324 1.00 72.94 84 SER A N 1
ATOM 689 C CA . SER A 1 84 ? -31.963 3.087 30.271 1.00 72.94 84 SER A CA 1
ATOM 690 C C . SER A 1 84 ? -30.657 3.598 29.658 1.00 72.94 84 SER A C 1
ATOM 692 O O . SER A 1 84 ? -30.473 3.544 28.447 1.00 72.94 84 SER A O 1
ATOM 694 N N . ASN A 1 85 ? -29.715 4.056 30.487 1.00 71.69 85 ASN A N 1
ATOM 695 C CA . ASN A 1 85 ? -28.430 4.560 29.996 1.00 71.69 85 ASN A CA 1
ATOM 696 C C . ASN A 1 85 ? -27.575 3.436 29.392 1.00 71.69 85 ASN A C 1
ATOM 698 O O . ASN A 1 85 ? -26.850 3.654 28.426 1.00 71.69 85 ASN A O 1
ATOM 702 N N . GLY A 1 86 ? -27.679 2.222 29.935 1.00 70.19 86 GLY A N 1
ATOM 703 C CA . GLY A 1 86 ? -26.965 1.045 29.455 1.00 70.19 86 GLY A CA 1
ATOM 704 C C . GLY A 1 86 ? -27.400 0.582 28.064 1.00 70.19 86 GLY A C 1
ATOM 705 O O . GLY A 1 86 ? -26.568 0.066 27.325 1.00 70.19 86 GLY A O 1
ATOM 706 N N . GLU A 1 87 ? -28.665 0.759 27.677 1.00 69.25 87 GLU A N 1
ATOM 707 C CA . GLU A 1 87 ? -29.140 0.419 26.326 1.00 69.25 87 GLU A CA 1
ATOM 708 C C . GLU A 1 87 ? -28.608 1.383 25.257 1.00 69.25 87 GLU A C 1
ATOM 710 O O . GLU A 1 87 ? -28.098 0.933 24.225 1.00 69.25 87 GLU A O 1
ATOM 715 N N . THR A 1 88 ? -28.625 2.691 25.525 1.00 68.56 88 THR A N 1
ATOM 716 C CA . THR A 1 88 ? -28.025 3.693 24.628 1.00 68.56 88 THR A CA 1
ATOM 717 C C . THR A 1 88 ? -26.516 3.486 24.505 1.00 68.56 88 THR A C 1
ATOM 719 O O . THR A 1 88 ? -25.989 3.387 23.396 1.00 68.56 88 THR A O 1
ATOM 722 N N . LEU A 1 89 ? -25.826 3.303 25.638 1.00 74.12 89 LEU A N 1
ATOM 723 C CA . LEU A 1 89 ? -24.383 3.061 25.662 1.00 74.12 89 LEU A CA 1
ATOM 724 C C . LEU A 1 89 ? -23.991 1.759 24.956 1.00 74.12 89 LEU A C 1
ATOM 726 O O . LEU A 1 89 ? -22.941 1.725 24.327 1.00 74.12 89 LEU A O 1
ATOM 730 N N . LYS A 1 90 ? -24.817 0.701 25.009 1.00 78.06 90 LYS A N 1
ATOM 731 C CA . LYS A 1 90 ? -24.582 -0.540 24.242 1.00 78.06 90 LYS A CA 1
ATOM 732 C C . LYS A 1 90 ? -24.559 -0.286 22.740 1.00 78.06 90 LYS A C 1
ATOM 734 O O . LYS A 1 90 ? -23.676 -0.792 22.055 1.00 78.06 90 LYS A O 1
ATOM 739 N N . THR A 1 91 ? -25.520 0.487 22.243 1.00 79.25 91 THR A N 1
ATOM 740 C CA . THR A 1 91 ? -25.630 0.784 20.810 1.00 79.25 91 THR A CA 1
ATOM 741 C C . THR A 1 91 ? -24.436 1.615 20.337 1.00 79.25 91 THR A C 1
ATOM 743 O O . THR A 1 91 ? -23.825 1.311 19.314 1.00 79.25 91 THR A O 1
ATOM 746 N N . GLU A 1 92 ? -24.052 2.639 21.102 1.00 82.69 92 GLU A N 1
ATOM 747 C CA . GLU A 1 92 ? -22.882 3.472 20.802 1.00 82.69 92 GLU A CA 1
ATOM 748 C C . GLU A 1 92 ? -21.562 2.687 20.891 1.00 82.69 92 GLU A C 1
ATOM 750 O O . GLU A 1 92 ? -20.691 2.851 20.036 1.00 82.69 92 GLU A O 1
ATOM 755 N N . ASP A 1 93 ? -21.435 1.789 21.871 1.00 84.75 93 ASP A N 1
ATOM 756 C CA . ASP A 1 93 ? -20.296 0.878 22.049 1.00 84.75 93 ASP A CA 1
ATOM 757 C C . ASP A 1 93 ? -20.125 -0.065 20.852 1.00 84.75 93 ASP A C 1
ATOM 759 O O . ASP A 1 93 ? -19.050 -0.142 20.247 1.00 84.75 93 ASP A O 1
ATOM 763 N N . GLU A 1 94 ? -21.203 -0.736 20.446 1.00 87.75 94 GLU A N 1
ATOM 764 C CA . GLU A 1 94 ? -21.195 -1.608 19.272 1.00 87.75 94 GLU A CA 1
ATOM 765 C C . GLU A 1 94 ? -20.856 -0.831 17.999 1.00 87.75 94 GLU A C 1
ATOM 767 O O . GLU A 1 94 ? -20.009 -1.276 17.219 1.00 87.75 94 GLU A O 1
ATOM 772 N N . ASN A 1 95 ? -21.438 0.355 17.811 1.00 90.88 95 ASN A N 1
ATOM 773 C CA . ASN A 1 95 ? -21.142 1.218 16.669 1.00 90.88 95 ASN A CA 1
ATOM 774 C C . ASN A 1 95 ? -19.674 1.651 16.636 1.00 90.88 95 ASN A C 1
ATOM 776 O O . ASN A 1 95 ? -19.044 1.599 15.578 1.00 90.88 95 ASN A O 1
ATOM 780 N N . TYR A 1 96 ? -19.103 2.033 17.778 1.00 90.12 96 TYR A N 1
ATOM 781 C CA . TYR A 1 96 ? -17.699 2.417 17.873 1.00 90.12 96 TYR A CA 1
ATOM 782 C C . TYR A 1 96 ? -16.768 1.244 17.542 1.00 90.12 96 TYR A C 1
ATOM 784 O O . TYR A 1 96 ? -15.888 1.360 16.683 1.00 90.12 96 TYR A O 1
ATOM 792 N N . TYR A 1 97 ? -16.984 0.086 18.172 1.00 91.38 97 TYR A N 1
ATOM 793 C CA . TYR A 1 97 ? -16.153 -1.097 17.960 1.00 91.38 97 TYR A CA 1
ATOM 794 C C . TYR A 1 97 ? -16.244 -1.620 16.519 1.00 91.38 97 TYR A C 1
ATOM 796 O O . TYR A 1 97 ? -15.221 -1.925 15.892 1.00 91.38 97 TY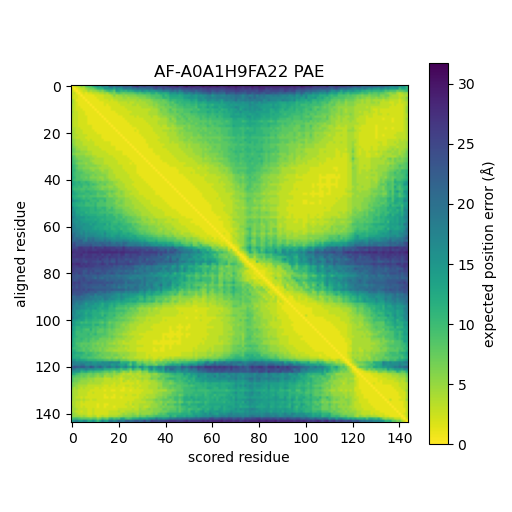R A O 1
ATOM 804 N N . ASN A 1 98 ? -17.459 -1.673 15.965 1.00 93.38 98 ASN A N 1
ATOM 805 C CA . ASN A 1 98 ? -17.693 -2.040 14.571 1.00 93.38 98 ASN A CA 1
ATOM 806 C C . ASN A 1 98 ? -17.085 -1.008 13.616 1.00 93.38 98 ASN A C 1
ATOM 808 O O . ASN A 1 98 ? -16.478 -1.393 12.619 1.00 93.38 98 ASN A O 1
ATOM 812 N N . GLY A 1 99 ? -17.160 0.283 13.948 1.00 94.75 99 GLY A N 1
ATOM 813 C CA . GLY A 1 99 ? -16.512 1.367 13.214 1.00 94.75 99 GLY A CA 1
ATOM 814 C C . GLY A 1 99 ? -15.003 1.158 13.083 1.00 94.75 99 GLY A C 1
ATOM 815 O O . GLY A 1 99 ? -14.479 1.163 11.968 1.00 94.75 99 GLY A O 1
ATOM 816 N N . LEU A 1 100 ? -14.305 0.859 14.185 1.00 94.62 100 LEU A N 1
ATOM 817 C CA . LEU A 1 100 ? -12.877 0.509 14.149 1.00 94.62 100 LEU A CA 1
ATOM 818 C C . LEU A 1 100 ? -12.614 -0.731 13.281 1.00 94.62 100 LEU A C 1
ATOM 820 O O . LEU A 1 100 ? -11.640 -0.775 12.528 1.00 94.62 100 LEU A O 1
ATOM 824 N N . GLY A 1 101 ? -13.490 -1.737 13.354 1.00 95.62 101 GLY A N 1
ATOM 825 C CA . GLY A 1 101 ? -13.418 -2.927 12.507 1.00 95.62 101 GLY A CA 1
ATOM 826 C C . GLY A 1 101 ? -13.589 -2.634 11.015 1.00 95.62 101 GLY A C 1
ATOM 827 O O . GLY A 1 101 ? -12.875 -3.210 10.195 1.00 95.62 101 GLY A O 1
ATOM 828 N N . ASN A 1 102 ? -14.493 -1.725 10.653 1.00 96.69 102 ASN A N 1
ATOM 829 C CA . ASN A 1 102 ? -14.723 -1.303 9.272 1.00 96.69 102 ASN A CA 1
ATOM 830 C C . ASN A 1 102 ? -13.511 -0.557 8.714 1.00 96.69 102 ASN A C 1
ATOM 832 O O . ASN A 1 102 ? -13.082 -0.842 7.599 1.00 96.69 102 ASN A O 1
ATOM 836 N N . ILE A 1 103 ? -12.922 0.342 9.507 1.00 96.44 103 ILE A N 1
ATOM 837 C CA . ILE A 1 103 ? -11.722 1.080 9.101 1.00 96.44 103 ILE A CA 1
ATOM 838 C C . ILE A 1 103 ? -10.544 0.118 8.898 1.00 96.44 103 ILE A C 1
ATOM 840 O O . ILE A 1 103 ? -9.830 0.238 7.906 1.00 96.44 103 ILE A O 1
ATOM 844 N N . LEU A 1 104 ? -10.353 -0.863 9.789 1.00 97.19 104 LEU A N 1
ATOM 845 C CA . LEU A 1 104 ? -9.300 -1.874 9.625 1.00 97.19 104 LEU A CA 1
ATOM 846 C C . LEU A 1 104 ? -9.461 -2.671 8.328 1.00 97.19 104 LEU A C 1
ATOM 848 O O . LEU A 1 104 ? -8.480 -2.844 7.612 1.00 97.19 104 LEU A O 1
ATOM 852 N N . ARG A 1 105 ? -10.685 -3.107 8.004 1.00 97.69 105 ARG A N 1
ATOM 853 C CA . ARG A 1 105 ? -10.968 -3.807 6.742 1.00 97.69 105 ARG A CA 1
ATOM 854 C C . ARG A 1 105 ? -10.665 -2.933 5.530 1.00 97.69 105 ARG A C 1
ATOM 856 O O . ARG A 1 105 ? -9.951 -3.375 4.644 1.00 97.69 105 ARG A O 1
ATOM 863 N N . ALA A 1 106 ? -11.112 -1.678 5.541 1.00 97.75 106 ALA A N 1
ATOM 864 C CA . ALA A 1 106 ? -10.838 -0.742 4.453 1.00 97.75 106 ALA A CA 1
ATOM 865 C C . ALA A 1 106 ? -9.331 -0.494 4.250 1.00 97.75 106 ALA A C 1
ATOM 867 O O . ALA A 1 106 ? -8.869 -0.386 3.116 1.00 97.75 106 ALA A O 1
ATOM 868 N N . ILE A 1 107 ? -8.552 -0.425 5.337 1.00 97.56 107 ILE A N 1
ATOM 869 C CA . ILE A 1 107 ? -7.092 -0.315 5.252 1.00 97.56 107 ILE A CA 1
ATOM 870 C C . ILE A 1 107 ? -6.477 -1.589 4.658 1.00 97.56 107 ILE A C 1
ATOM 872 O O . ILE A 1 107 ? -5.620 -1.484 3.781 1.00 97.56 107 ILE A O 1
ATOM 876 N N . ASP A 1 108 ? -6.902 -2.768 5.115 1.00 97.19 108 ASP A N 1
ATOM 877 C CA . ASP A 1 108 ? -6.386 -4.051 4.626 1.00 97.19 108 ASP A CA 1
ATOM 878 C C . ASP A 1 108 ? -6.693 -4.239 3.129 1.00 97.19 108 ASP A C 1
ATOM 880 O O . ASP A 1 108 ? -5.792 -4.579 2.356 1.00 97.19 108 ASP A O 1
ATOM 884 N N . ASP A 1 109 ? -7.912 -3.908 2.697 1.00 97.94 109 ASP A N 1
ATOM 885 C CA . ASP A 1 109 ? -8.325 -3.939 1.290 1.00 97.94 109 ASP A CA 1
ATOM 886 C C . ASP A 1 109 ? -7.486 -2.983 0.428 1.00 97.94 109 ASP A C 1
ATOM 888 O O . ASP A 1 109 ? -7.023 -3.351 -0.656 1.00 97.94 109 ASP A O 1
ATOM 892 N N . GLU A 1 110 ? -7.228 -1.763 0.910 1.00 97.50 110 GLU A N 1
ATOM 893 C CA . GLU A 1 110 ? -6.421 -0.779 0.184 1.00 97.50 110 GLU A CA 1
ATOM 894 C C . GLU A 1 110 ? -4.944 -1.194 0.096 1.00 97.50 110 GLU A C 1
ATOM 896 O O . GLU A 1 110 ? -4.320 -1.018 -0.953 1.00 97.50 110 GLU A O 1
ATOM 901 N N . ILE A 1 111 ? -4.381 -1.800 1.148 1.00 96.31 111 ILE A N 1
ATOM 902 C CA . ILE A 1 111 ? -3.026 -2.374 1.112 1.00 96.31 111 ILE A CA 1
ATOM 903 C C . ILE A 1 111 ? -2.951 -3.479 0.053 1.00 96.31 111 ILE A C 1
ATOM 905 O O . ILE A 1 111 ? -2.019 -3.491 -0.756 1.00 96.31 111 ILE A O 1
ATOM 909 N N . VAL A 1 112 ? -3.932 -4.384 0.011 1.00 95.50 112 VAL A N 1
ATOM 910 C CA . VAL A 1 112 ? -3.996 -5.446 -1.004 1.00 95.50 112 VAL A CA 1
ATOM 911 C C . VAL A 1 112 ? -4.114 -4.849 -2.406 1.00 95.50 112 VAL A C 1
ATOM 913 O O . VAL A 1 112 ? -3.358 -5.232 -3.301 1.00 95.50 112 VAL A O 1
ATOM 916 N N . ARG A 1 113 ? -4.995 -3.863 -2.606 1.00 95.25 113 ARG A N 1
ATOM 917 C CA . ARG A 1 113 ? -5.173 -3.177 -3.894 1.00 95.25 113 ARG A CA 1
ATOM 918 C C . ARG A 1 113 ? -3.878 -2.513 -4.370 1.00 95.25 113 ARG A C 1
ATOM 920 O O . ARG A 1 113 ? -3.508 -2.661 -5.535 1.00 95.25 113 ARG A O 1
ATOM 927 N N . LEU A 1 114 ? -3.180 -1.803 -3.484 1.00 93.62 114 LEU A N 1
ATOM 928 C CA . LEU A 1 114 ? -1.905 -1.140 -3.771 1.00 93.62 114 LEU A CA 1
ATOM 929 C C . LEU A 1 114 ? -0.789 -2.143 -4.084 1.00 93.62 114 LEU A C 1
ATOM 931 O O . LEU A 1 114 ? -0.036 -1.942 -5.039 1.00 93.62 114 LEU A O 1
ATOM 935 N N . ASN A 1 115 ? -0.710 -3.246 -3.339 1.00 89.75 115 ASN A N 1
ATOM 936 C CA . ASN A 1 115 ? 0.239 -4.318 -3.623 1.00 89.75 115 ASN A CA 1
ATOM 937 C C . ASN A 1 115 ? -0.048 -4.971 -4.980 1.00 89.75 115 ASN A C 1
ATOM 939 O O . ASN A 1 115 ? 0.869 -5.139 -5.777 1.00 89.75 115 ASN A O 1
ATOM 943 N N . ASN A 1 116 ? -1.309 -5.256 -5.307 1.00 88.50 116 ASN A N 1
ATOM 944 C CA . ASN A 1 116 ? -1.684 -5.785 -6.623 1.00 88.50 116 ASN A CA 1
ATOM 945 C C . ASN A 1 116 ? -1.335 -4.805 -7.752 1.00 88.50 116 ASN A C 1
ATOM 947 O O . ASN A 1 116 ? -0.830 -5.210 -8.798 1.00 88.50 116 ASN A O 1
ATOM 951 N N . GLN A 1 117 ? -1.526 -3.503 -7.523 1.00 86.38 117 GLN A N 1
ATOM 952 C CA . GLN A 1 117 ? -1.104 -2.462 -8.456 1.00 86.38 117 GLN A CA 1
ATOM 953 C C . GLN A 1 117 ? 0.419 -2.496 -8.691 1.00 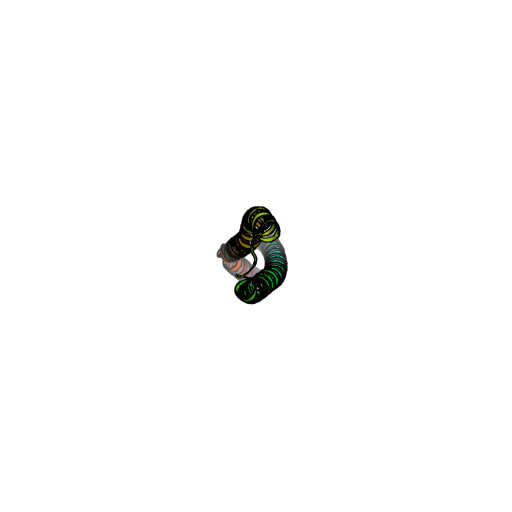86.38 117 GLN A C 1
ATOM 955 O O . GLN A 1 117 ? 0.843 -2.381 -9.840 1.00 86.38 117 GLN A O 1
ATOM 960 N N . ARG A 1 118 ? 1.222 -2.728 -7.642 1.00 79.50 118 ARG A N 1
ATOM 961 C CA . ARG A 1 118 ? 2.686 -2.909 -7.716 1.00 79.50 118 ARG A CA 1
ATOM 962 C C . ARG A 1 118 ? 3.108 -4.220 -8.393 1.00 79.50 118 ARG A C 1
ATOM 964 O O . ARG A 1 118 ? 4.125 -4.255 -9.069 1.00 79.50 118 ARG A O 1
ATOM 971 N N . TYR A 1 119 ? 2.360 -5.309 -8.211 1.00 71.00 119 TYR A N 1
ATOM 972 C CA . TYR A 1 119 ? 2.706 -6.633 -8.753 1.00 71.00 119 TYR A CA 1
ATOM 973 C C . TYR A 1 119 ? 2.146 -6.916 -10.147 1.00 71.00 119 TYR A C 1
ATOM 975 O O . TYR A 1 119 ? 2.575 -7.872 -10.788 1.00 71.00 119 TYR A O 1
ATOM 983 N N . SER A 1 120 ? 1.282 -6.050 -10.683 1.00 68.38 120 SER A N 1
ATOM 984 C CA . SER A 1 120 ? 0.862 -6.088 -12.095 1.00 68.38 120 SER A CA 1
ATOM 985 C C . SER A 1 120 ? 2.015 -5.857 -13.101 1.00 68.38 120 SER A C 1
ATOM 987 O O . SER A 1 120 ? 1.815 -5.800 -14.315 1.00 68.38 120 SER A O 1
ATOM 989 N N . GLU A 1 121 ? 3.256 -5.750 -12.620 1.00 62.16 121 GLU A N 1
ATOM 990 C CA . GLU A 1 121 ? 4.414 -5.231 -13.337 1.00 62.16 121 GLU A CA 1
ATOM 991 C C . GLU A 1 121 ? 5.324 -6.283 -13.987 1.00 62.16 121 GLU A C 1
ATOM 993 O O . GLU A 1 121 ? 6.549 -6.151 -14.004 1.00 62.16 121 GLU A O 1
ATOM 998 N N . SER A 1 122 ? 4.725 -7.262 -14.674 1.00 62.56 122 SER A N 1
ATOM 999 C CA . SER A 1 122 ? 5.425 -8.032 -15.726 1.00 62.56 122 SER A CA 1
ATOM 1000 C C . SER A 1 122 ? 6.162 -7.103 -16.716 1.00 62.56 122 SER A C 1
ATOM 1002 O O . SER A 1 122 ? 7.250 -7.403 -17.217 1.00 62.56 122 SER A O 1
ATOM 1004 N N . TRP A 1 123 ? 5.621 -5.899 -16.927 1.00 72.88 123 TRP A N 1
ATOM 1005 C CA . TRP A 1 123 ? 6.188 -4.895 -17.817 1.00 72.88 123 TRP A CA 1
ATOM 1006 C C . TRP A 1 123 ? 7.468 -4.220 -17.293 1.00 72.88 123 TRP A C 1
ATOM 1008 O O . TRP A 1 123 ? 8.263 -3.779 -18.117 1.00 72.88 123 TRP A O 1
ATOM 1018 N N . LEU A 1 124 ? 7.744 -4.169 -15.980 1.00 80.19 124 LEU A N 1
ATOM 1019 C CA . LEU A 1 124 ? 9.004 -3.600 -15.470 1.00 80.19 124 LEU A CA 1
ATOM 1020 C C . LEU A 1 124 ? 10.211 -4.477 -15.814 1.00 80.19 124 LEU A C 1
ATOM 1022 O O . LEU A 1 124 ? 11.235 -3.986 -16.297 1.00 80.19 124 LEU A O 1
ATOM 1026 N N . ALA A 1 125 ? 10.075 -5.786 -15.593 1.00 79.62 125 ALA A N 1
ATOM 1027 C CA . ALA A 1 125 ? 11.073 -6.764 -16.010 1.00 79.62 125 ALA A CA 1
ATOM 1028 C C . ALA A 1 125 ? 11.237 -6.751 -17.539 1.00 79.62 125 ALA A C 1
ATOM 1030 O O . ALA A 1 125 ? 12.356 -6.844 -18.049 1.00 79.62 125 ALA A O 1
ATOM 1031 N N . GLN A 1 126 ? 10.134 -6.560 -18.274 1.00 84.88 126 GLN A N 1
ATOM 1032 C CA . GLN A 1 126 ? 10.174 -6.392 -19.723 1.00 84.88 126 GLN A CA 1
ATOM 1033 C C . GLN A 1 126 ? 10.950 -5.138 -20.148 1.00 84.88 126 GLN A C 1
ATOM 1035 O O . GLN A 1 126 ? 11.828 -5.243 -21.000 1.00 84.88 126 GLN A O 1
ATOM 1040 N N . LEU A 1 127 ? 10.717 -3.984 -19.514 1.00 87.69 127 LEU A N 1
ATOM 1041 C CA . LEU A 1 127 ? 11.466 -2.754 -19.792 1.00 87.69 127 LEU A CA 1
ATOM 1042 C C . LEU A 1 127 ? 12.966 -2.927 -19.548 1.00 87.69 127 LEU A C 1
ATOM 1044 O O . LEU A 1 127 ? 13.773 -2.476 -20.360 1.00 87.69 127 LEU A O 1
ATOM 1048 N N . GLY A 1 128 ? 13.350 -3.607 -18.464 1.00 88.50 128 GLY A N 1
ATOM 1049 C CA . GLY A 1 128 ? 14.751 -3.926 -18.189 1.00 88.50 128 GLY A CA 1
ATOM 1050 C C . GLY A 1 128 ? 15.395 -4.752 -19.309 1.00 88.50 128 GLY A C 1
ATOM 1051 O O . GLY A 1 128 ? 16.489 -4.418 -19.772 1.00 88.50 128 GLY A O 1
ATOM 1052 N N . ARG A 1 129 ? 14.694 -5.786 -19.797 1.00 90.75 129 ARG A N 1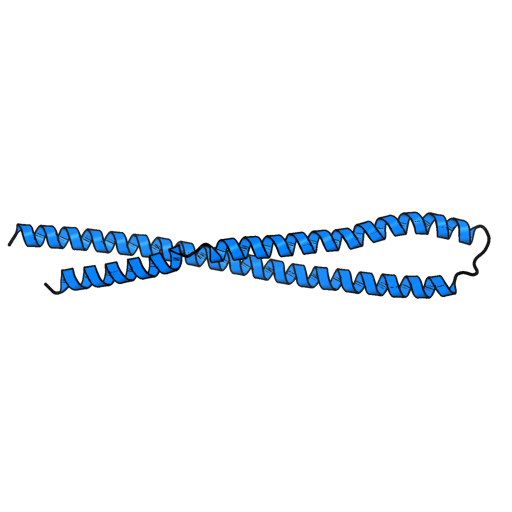
ATOM 1053 C CA . ARG A 1 129 ? 15.148 -6.610 -20.931 1.00 90.75 129 ARG A CA 1
ATOM 1054 C C . ARG A 1 129 ? 15.244 -5.811 -22.230 1.00 90.75 129 ARG A C 1
ATOM 1056 O O . ARG A 1 129 ? 16.249 -5.923 -22.929 1.00 90.75 129 ARG A O 1
ATOM 1063 N N . ASP A 1 130 ? 14.256 -4.974 -22.532 1.00 92.12 130 ASP A N 1
ATOM 1064 C CA . ASP A 1 130 ? 14.245 -4.143 -23.741 1.00 92.12 130 ASP A CA 1
ATOM 1065 C C . ASP A 1 130 ? 15.433 -3.167 -23.760 1.00 92.12 130 ASP A C 1
ATOM 1067 O O . ASP A 1 130 ? 16.147 -3.070 -24.759 1.00 92.12 130 ASP A O 1
ATOM 1071 N N . ILE A 1 131 ? 15.702 -2.492 -22.635 1.00 94.19 131 ILE A N 1
ATOM 1072 C CA . ILE A 1 131 ? 16.849 -1.581 -22.479 1.00 94.19 131 ILE A CA 1
ATOM 1073 C C . ILE A 1 131 ? 18.169 -2.333 -22.680 1.00 94.19 131 ILE A C 1
ATOM 1075 O O . ILE A 1 131 ? 19.065 -1.836 -23.371 1.00 94.19 131 ILE A O 1
ATOM 1079 N N . TYR A 1 132 ? 18.294 -3.533 -22.104 1.00 94.19 132 TYR A N 1
ATOM 1080 C CA . TYR A 1 132 ? 19.481 -4.372 -22.264 1.00 94.19 132 TYR A CA 1
ATOM 1081 C C . TYR A 1 132 ? 19.706 -4.760 -23.731 1.00 94.19 132 TYR A C 1
ATOM 1083 O O . TYR A 1 132 ? 20.797 -4.543 -24.267 1.00 94.19 132 TYR A O 1
ATOM 1091 N N . ASN A 1 133 ? 18.665 -5.259 -24.402 1.00 95.31 133 ASN A N 1
ATOM 1092 C CA . ASN A 1 133 ? 18.716 -5.670 -25.805 1.00 95.31 133 ASN A CA 1
ATOM 1093 C C . ASN A 1 133 ? 19.061 -4.496 -26.731 1.00 95.31 133 ASN A C 1
ATOM 1095 O O . ASN A 1 133 ? 19.897 -4.634 -27.627 1.00 95.31 133 ASN A O 1
ATOM 1099 N N . LEU A 1 134 ? 18.491 -3.314 -26.478 1.00 95.31 134 LEU A N 1
ATOM 1100 C CA . LEU A 1 134 ? 18.846 -2.085 -27.191 1.00 95.31 134 LEU A CA 1
ATOM 1101 C C . LEU A 1 134 ? 20.308 -1.693 -26.950 1.00 95.31 134 LEU A C 1
ATOM 1103 O O . LEU A 1 134 ? 21.001 -1.308 -27.889 1.00 95.31 134 LEU A O 1
ATOM 1107 N N . GLY A 1 135 ? 20.816 -1.855 -25.726 1.00 92.38 135 GLY A N 1
ATO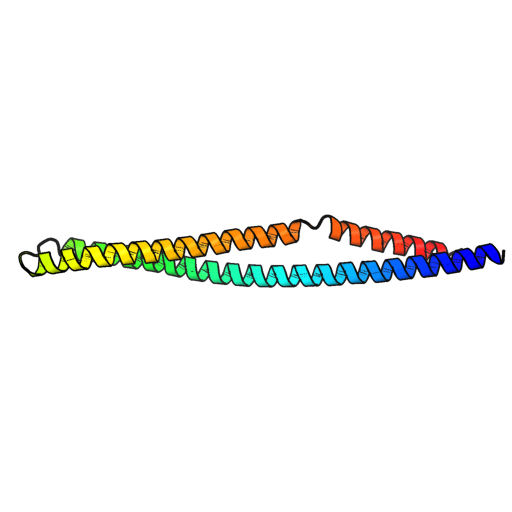M 1108 C CA . GLY A 1 135 ? 22.231 -1.655 -25.407 1.00 92.38 135 GLY A CA 1
ATOM 1109 C C . GLY A 1 135 ? 23.159 -2.601 -26.178 1.00 92.38 135 GLY A C 1
ATOM 1110 O O . GLY A 1 135 ? 24.178 -2.161 -26.709 1.00 92.38 135 GLY A O 1
ATOM 1111 N N . VAL A 1 136 ? 22.794 -3.882 -26.292 1.00 94.50 136 VAL A N 1
ATOM 1112 C CA . VAL A 1 136 ? 23.520 -4.862 -27.120 1.00 94.50 136 VAL A CA 1
ATOM 1113 C C . VAL A 1 136 ? 23.497 -4.450 -28.593 1.00 94.50 136 VAL A C 1
ATOM 1115 O O . VAL A 1 136 ? 24.546 -4.452 -29.237 1.00 94.50 136 VAL A O 1
ATOM 1118 N N . LYS A 1 137 ? 22.332 -4.056 -29.124 1.00 93.56 137 LYS A N 1
ATOM 1119 C CA . LYS A 1 137 ? 22.185 -3.605 -30.517 1.00 93.56 137 LYS A CA 1
ATOM 1120 C C . LYS A 1 137 ? 23.062 -2.386 -30.813 1.00 93.56 137 LYS A C 1
ATOM 1122 O O . LYS A 1 137 ? 23.776 -2.388 -31.809 1.00 93.56 137 LYS A O 1
ATOM 1127 N N . ILE A 1 138 ? 23.060 -1.386 -29.931 1.00 94.31 138 ILE A N 1
ATOM 1128 C CA . ILE A 1 138 ? 23.898 -0.184 -30.059 1.00 94.31 138 ILE A CA 1
ATOM 1129 C C . ILE A 1 138 ? 25.384 -0.554 -30.096 1.00 94.31 138 ILE A C 1
ATOM 1131 O O . ILE A 1 138 ? 26.097 -0.058 -30.959 1.00 94.31 138 ILE A O 1
ATOM 1135 N N . ARG A 1 139 ? 25.852 -1.441 -29.203 1.00 94.44 139 ARG A N 1
ATOM 1136 C CA . ARG A 1 139 ? 27.258 -1.885 -29.202 1.00 94.44 139 ARG A CA 1
ATOM 1137 C C . ARG A 1 139 ? 27.646 -2.557 -30.517 1.00 94.44 139 ARG A C 1
ATOM 1139 O O . ARG A 1 139 ? 28.672 -2.205 -31.087 1.00 94.44 139 ARG A O 1
ATOM 1146 N N . LYS A 1 140 ? 26.802 -3.461 -31.029 1.00 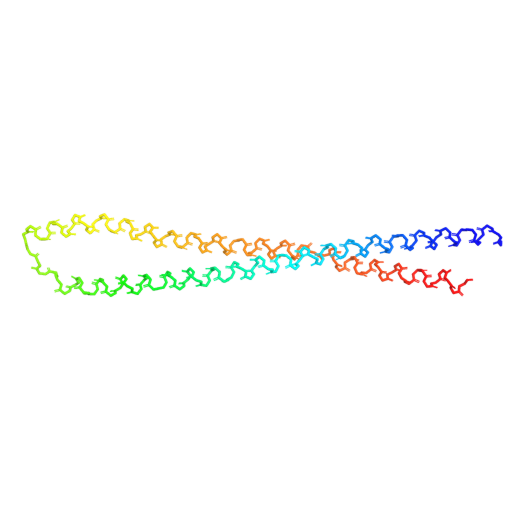92.31 140 LYS A N 1
ATOM 1147 C CA . LYS A 1 140 ? 27.026 -4.116 -32.328 1.00 92.31 140 LYS A 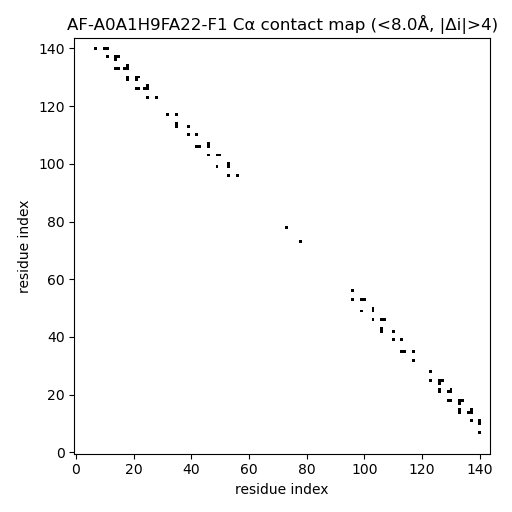CA 1
ATOM 1148 C C . LYS A 1 140 ? 27.139 -3.095 -33.463 1.00 92.31 140 LYS A C 1
ATOM 1150 O O . LYS A 1 140 ? 28.078 -3.175 -34.238 1.00 92.31 140 LYS A O 1
ATOM 1155 N N . LEU A 1 141 ? 26.247 -2.105 -33.510 1.00 91.19 141 LEU A N 1
ATOM 1156 C CA . LEU A 1 141 ? 26.261 -1.047 -34.532 1.00 91.19 141 LEU A CA 1
ATOM 1157 C C . LEU A 1 141 ? 27.466 -0.090 -34.444 1.00 91.19 141 LEU A C 1
ATOM 1159 O O . LEU A 1 141 ? 27.669 0.680 -35.373 1.00 91.19 141 LEU A O 1
ATOM 1163 N N . LEU A 1 142 ? 28.219 -0.098 -33.338 1.00 88.44 142 LEU A N 1
ATOM 1164 C CA . LEU A 1 142 ? 29.417 0.729 -33.137 1.00 88.44 142 LEU A CA 1
ATOM 1165 C C . LEU A 1 142 ? 30.734 -0.025 -33.383 1.00 88.44 142 LEU A C 1
ATOM 1167 O O . LEU A 1 142 ? 31.775 0.616 -33.452 1.00 88.44 142 LEU A O 1
ATOM 1171 N N . THR A 1 143 ? 30.708 -1.363 -33.414 1.00 83.88 143 THR A N 1
ATOM 1172 C CA . THR A 1 143 ? 31.925 -2.203 -33.498 1.00 83.88 143 THR A CA 1
ATOM 1173 C C . THR A 1 143 ? 32.234 -2.658 -34.931 1.00 83.88 143 THR A C 1
ATOM 1175 O O . THR A 1 143 ? 33.367 -3.028 -35.221 1.00 83.88 143 THR A O 1
ATOM 1178 N N . PHE A 1 144 ? 31.241 -2.612 -35.818 1.00 56.47 144 PHE A N 1
ATOM 1179 C CA . PHE A 1 144 ? 31.415 -2.645 -37.273 1.00 56.47 144 PHE A CA 1
ATOM 1180 C C . PHE A 1 144 ? 31.364 -1.222 -37.773 1.00 56.47 144 PHE A C 1
ATOM 1182 O O . PHE A 1 144 ? 32.045 -0.882 -38.763 1.00 56.47 144 PHE A O 1
#

Mean predicted aligned error: 8.59 Å

Secondary structure (DSSP, 8-state):
-HHHHHHHHHHHHHHHHHHHHHHHHHHHHHHHHHHHHHHHHHHHHHHHHHHHHHHHHHHHHHHHHHHHHTTTT--THHHHHHHHHHHHHHHHHHHHHHHHHHHHHHHHHHHHHHHHHHH--HHHHHHHHHHHHHHHHHHHHHH-

pLDDT: mean 87.02, std 10.29, range [56.47, 98.06]